Protein AF-A0A5R2N1Q2-F1 (afdb_monomer)

Radius of gyration: 20.12 Å; Cα contacts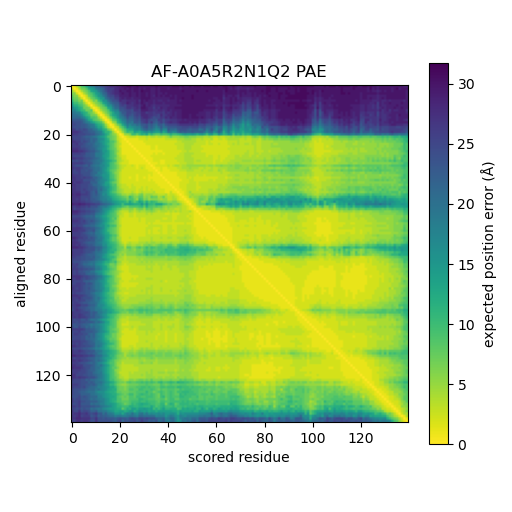 (8 Å, |Δi|>4): 69; chains: 1; bounding box: 64×44×50 Å

Structure (mmCIF, N/CA/C/O backbone):
data_AF-A0A5R2N1Q2-F1
#
_entry.id   AF-A0A5R2N1Q2-F1
#
loop_
_atom_site.group_PDB
_atom_site.id
_atom_site.type_symbol
_atom_site.label_atom_id
_atom_site.label_alt_id
_atom_site.label_comp_id
_atom_site.label_asym_id
_atom_site.label_entity_id
_atom_site.label_seq_id
_atom_site.pdbx_PDB_ins_code
_atom_site.Cartn_x
_atom_site.Cartn_y
_atom_site.Cartn_z
_atom_site.occupancy
_atom_site.B_iso_or_equiv
_atom_site.auth_seq_id
_atom_site.auth_comp_id
_atom_site.auth_asym_id
_atom_site.auth_atom_id
_atom_site.pdbx_PDB_model_num
ATOM 1 N N . GLN A 1 1 ? 45.398 0.477 28.475 1.00 39.84 1 GLN A N 1
ATOM 2 C CA . GLN A 1 1 ? 45.562 1.126 27.162 1.00 39.84 1 GLN A CA 1
ATOM 3 C C . GLN A 1 1 ? 45.958 0.000 26.220 1.00 39.84 1 GLN A C 1
ATOM 5 O O . GLN A 1 1 ? 46.937 -0.657 26.523 1.00 39.84 1 GLN A O 1
ATOM 10 N N . GLU A 1 2 ? 45.230 -0.403 25.188 1.00 39.62 2 GLU A N 1
ATOM 11 C CA . GLU A 1 2 ? 44.099 0.177 24.461 1.00 39.62 2 GLU A CA 1
ATOM 12 C C . GLU A 1 2 ? 43.798 -0.877 23.374 1.00 39.62 2 GLU A C 1
ATOM 14 O O . GLU A 1 2 ? 44.493 -0.912 22.371 1.00 39.62 2 GLU A O 1
ATOM 19 N N . ALA A 1 3 ? 42.946 -1.877 23.649 1.00 37.28 3 ALA A N 1
ATOM 20 C CA . ALA A 1 3 ? 42.779 -3.024 22.733 1.00 37.28 3 ALA A CA 1
ATOM 21 C C . ALA A 1 3 ? 41.497 -3.853 22.972 1.00 37.28 3 ALA A C 1
ATOM 23 O O . ALA A 1 3 ? 41.512 -5.066 22.800 1.00 37.28 3 ALA A O 1
ATOM 24 N N . VAL A 1 4 ? 40.402 -3.241 23.441 1.00 37.47 4 VAL A N 1
ATOM 25 C CA . VAL A 1 4 ? 39.104 -3.947 23.601 1.00 37.47 4 VAL A CA 1
ATOM 26 C C . VAL A 1 4 ? 37.920 -3.114 23.077 1.00 37.47 4 VAL A C 1
ATOM 28 O O . VAL A 1 4 ? 36.776 -3.538 23.153 1.00 37.47 4 VAL A O 1
ATOM 31 N N . ALA A 1 5 ? 38.164 -1.922 22.525 1.00 38.78 5 ALA A N 1
ATOM 32 C CA . ALA A 1 5 ? 37.088 -1.036 22.071 1.00 38.78 5 ALA A CA 1
ATOM 33 C C . ALA A 1 5 ? 36.653 -1.264 20.608 1.00 38.78 5 ALA A C 1
ATOM 35 O O . ALA A 1 5 ? 35.640 -0.710 20.206 1.00 38.78 5 ALA A O 1
ATOM 36 N N . ASP A 1 6 ? 37.365 -2.090 19.835 1.00 35.81 6 ASP A N 1
ATOM 37 C CA . ASP A 1 6 ? 37.224 -2.141 18.367 1.00 35.81 6 ASP A CA 1
ATOM 38 C C . ASP A 1 6 ? 36.382 -3.327 17.842 1.00 35.81 6 ASP A C 1
ATOM 40 O O . ASP A 1 6 ? 36.037 -3.396 16.671 1.00 35.81 6 ASP A O 1
ATOM 44 N N . GLU A 1 7 ? 35.983 -4.270 18.704 1.00 32.34 7 GLU A N 1
ATOM 45 C CA . GLU A 1 7 ? 35.192 -5.446 18.281 1.00 32.34 7 GLU A CA 1
ATOM 46 C C . GLU A 1 7 ? 33.671 -5.259 18.433 1.00 32.34 7 GLU A C 1
ATOM 48 O O . GLU A 1 7 ? 32.893 -6.117 18.016 1.00 32.34 7 GLU A O 1
ATOM 53 N N . THR A 1 8 ? 33.218 -4.144 19.021 1.00 33.66 8 THR A N 1
ATOM 54 C CA . THR A 1 8 ? 31.779 -3.918 19.284 1.00 33.66 8 THR A CA 1
ATOM 55 C C . THR A 1 8 ? 31.089 -3.100 18.184 1.00 33.66 8 THR A C 1
ATOM 57 O O . THR A 1 8 ? 29.870 -3.177 18.051 1.00 33.66 8 THR A O 1
ATOM 60 N N . GLU A 1 9 ? 31.837 -2.373 17.348 1.00 35.16 9 GLU A N 1
ATOM 61 C CA . GLU A 1 9 ? 31.277 -1.570 16.245 1.00 35.16 9 GLU A CA 1
ATOM 62 C C . GLU A 1 9 ? 31.141 -2.344 14.921 1.00 35.16 9 GLU A C 1
ATOM 64 O O . GLU A 1 9 ? 30.325 -1.979 14.080 1.00 35.16 9 GLU A O 1
ATOM 69 N N . ALA A 1 10 ? 31.831 -3.477 14.763 1.00 34.56 10 ALA A N 1
ATOM 70 C CA . ALA A 1 10 ? 31.811 -4.282 13.536 1.00 34.56 10 ALA A CA 1
ATOM 71 C C . ALA A 1 10 ? 30.726 -5.383 13.501 1.00 34.56 10 ALA A C 1
ATOM 73 O O . ALA A 1 10 ? 30.745 -6.250 12.632 1.00 34.56 10 ALA A O 1
ATOM 74 N N . LYS A 1 11 ? 29.762 -5.376 14.436 1.00 31.98 11 LYS A N 1
ATOM 75 C CA . LYS A 1 11 ? 28.673 -6.374 14.500 1.00 31.98 11 LYS A CA 1
ATOM 76 C C . LYS A 1 11 ? 27.275 -5.763 14.372 1.00 31.98 11 LYS A C 1
ATOM 78 O O . LYS A 1 11 ? 26.330 -6.208 15.019 1.00 31.98 11 LYS A O 1
ATOM 83 N N . VAL A 1 12 ? 27.155 -4.748 13.518 1.00 35.19 12 VAL A N 1
ATOM 84 C CA . VAL A 1 12 ? 25.865 -4.237 13.013 1.00 35.19 12 VAL A CA 1
ATOM 85 C C . VAL A 1 12 ? 25.752 -4.486 11.499 1.00 35.19 12 VAL A C 1
ATOM 87 O O . VAL A 1 12 ? 25.022 -3.805 10.789 1.00 35.19 12 VAL A O 1
ATOM 90 N N . GLU A 1 13 ? 26.457 -5.496 10.982 1.00 33.78 13 GLU A N 1
ATOM 91 C CA . GLU A 1 13 ? 26.192 -6.027 9.647 1.00 33.78 13 GLU A CA 1
ATOM 92 C C . GLU A 1 13 ? 25.028 -7.027 9.697 1.00 33.78 13 GLU A C 1
ATOM 94 O O . GLU A 1 13 ? 25.136 -8.154 10.176 1.00 33.78 13 GLU A O 1
ATOM 99 N N . SER A 1 14 ? 23.893 -6.537 9.202 1.00 39.62 14 SER A N 1
ATOM 100 C CA . SER A 1 14 ? 22.877 -7.281 8.457 1.00 39.62 14 SER A CA 1
ATOM 101 C C . SER A 1 14 ? 22.274 -8.534 9.109 1.00 39.62 14 SER A C 1
ATOM 103 O O . SER A 1 14 ? 22.290 -9.623 8.537 1.00 39.62 14 SER A O 1
ATOM 105 N N . GLU A 1 15 ? 21.544 -8.362 10.208 1.00 35.91 15 GLU A N 1
ATOM 106 C CA . GLU A 1 15 ? 20.225 -9.006 10.261 1.00 35.91 15 GLU A CA 1
ATOM 107 C C . GLU A 1 15 ? 19.261 -8.128 9.461 1.00 35.91 15 GLU A C 1
ATOM 109 O O . GLU A 1 15 ? 18.467 -7.361 10.009 1.00 35.91 15 GLU A O 1
ATOM 114 N N . THR A 1 16 ? 19.370 -8.188 8.130 1.00 40.41 16 THR A N 1
ATOM 115 C CA . THR A 1 16 ? 18.330 -7.666 7.248 1.00 40.41 16 THR A CA 1
ATOM 116 C C . THR A 1 16 ? 17.100 -8.493 7.558 1.00 40.41 16 THR A C 1
ATOM 118 O O . THR A 1 16 ? 16.955 -9.636 7.123 1.00 40.41 16 THR A O 1
ATOM 121 N N . ALA A 1 17 ? 16.236 -7.942 8.399 1.00 37.59 17 ALA A N 1
ATOM 122 C CA . ALA A 1 17 ? 14.942 -8.527 8.628 1.00 37.59 17 ALA A CA 1
ATOM 123 C C . ALA A 1 17 ? 14.283 -8.752 7.245 1.00 37.59 17 ALA A C 1
ATOM 125 O O . ALA A 1 17 ? 14.503 -7.931 6.349 1.00 37.59 17 ALA A O 1
ATOM 126 N N . PRO A 1 18 ? 13.492 -9.819 7.027 1.00 44.91 18 PRO A N 1
ATOM 127 C CA . PRO A 1 18 ? 12.874 -10.1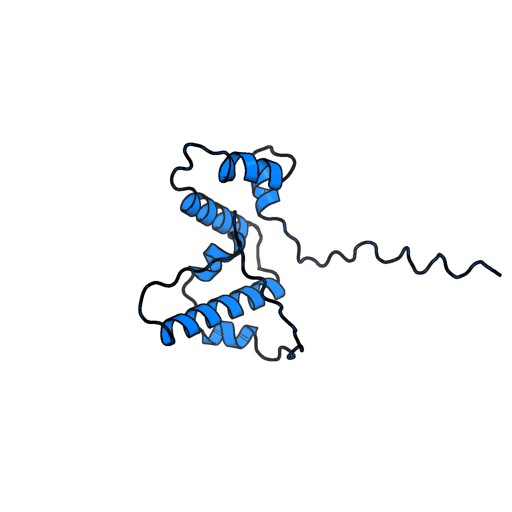57 5.731 1.00 44.91 18 PRO A CA 1
ATOM 128 C C . PRO A 1 18 ? 11.869 -9.114 5.177 1.00 44.91 18 PRO A C 1
ATOM 130 O O . PRO A 1 18 ? 10.955 -9.458 4.433 1.00 44.91 18 PRO A O 1
ATOM 133 N N . HIS A 1 19 ? 11.966 -7.856 5.606 1.00 45.75 19 HIS A N 1
ATOM 134 C CA . HIS A 1 19 ? 10.995 -6.770 5.506 1.00 45.75 19 HIS A CA 1
ATOM 135 C C . HIS A 1 19 ? 11.328 -5.739 4.420 1.00 45.75 19 HIS A C 1
ATOM 137 O O . HIS A 1 19 ? 10.643 -4.729 4.324 1.00 45.75 19 HIS A O 1
ATOM 143 N N . LEU A 1 20 ? 12.349 -5.976 3.599 1.00 53.88 20 LEU A N 1
ATOM 144 C CA . LEU A 1 20 ? 12.687 -5.123 2.458 1.00 53.88 20 LEU A CA 1
ATOM 145 C C . LEU A 1 20 ? 12.734 -5.986 1.200 1.00 53.88 20 LEU A C 1
ATOM 147 O O . LEU A 1 20 ? 13.796 -6.292 0.668 1.00 53.88 20 LEU A O 1
ATOM 151 N N . ARG A 1 21 ? 11.558 -6.438 0.760 1.00 68.56 21 ARG A N 1
ATOM 152 C CA . ARG A 1 21 ? 11.386 -6.790 -0.649 1.00 68.56 21 ARG A CA 1
ATOM 153 C C . ARG A 1 21 ? 11.232 -5.475 -1.394 1.00 68.56 21 ARG A C 1
ATOM 155 O O . ARG A 1 21 ? 10.457 -4.629 -0.954 1.00 68.56 21 ARG A O 1
ATOM 162 N N . ASP A 1 22 ? 11.999 -5.305 -2.460 1.00 83.81 22 ASP A N 1
ATOM 163 C CA . ASP A 1 22 ? 11.935 -4.133 -3.323 1.00 83.81 22 ASP A CA 1
ATOM 164 C C . ASP A 1 22 ? 11.057 -4.461 -4.546 1.00 83.81 22 ASP A C 1
ATOM 166 O O . ASP A 1 22 ? 11.560 -5.001 -5.536 1.00 83.81 22 ASP A O 1
ATOM 170 N N . PRO A 1 23 ? 9.732 -4.211 -4.484 1.00 87.88 23 PRO A N 1
ATOM 171 C CA . PRO A 1 23 ? 8.831 -4.512 -5.593 1.00 87.88 23 PRO A CA 1
ATOM 172 C C . PRO A 1 23 ? 9.148 -3.667 -6.831 1.00 87.88 23 PRO A C 1
ATOM 174 O O . PRO A 1 23 ? 8.932 -4.124 -7.949 1.00 87.88 23 PRO A O 1
ATOM 177 N N . ILE A 1 24 ? 9.680 -2.454 -6.654 1.00 89.00 24 ILE A N 1
ATOM 178 C CA . ILE A 1 24 ? 10.071 -1.591 -7.772 1.00 89.00 24 ILE A CA 1
ATOM 179 C C . ILE A 1 24 ? 11.336 -2.140 -8.429 1.00 89.00 24 ILE A C 1
ATOM 181 O O . ILE A 1 24 ? 11.373 -2.279 -9.650 1.00 89.00 24 ILE A O 1
ATOM 185 N N . GLY A 1 25 ? 12.318 -2.566 -7.634 1.00 90.19 25 GLY A N 1
ATOM 186 C CA . GLY A 1 25 ? 13.501 -3.273 -8.122 1.00 90.19 25 GLY A CA 1
ATOM 187 C C . GLY A 1 25 ? 13.165 -4.552 -8.893 1.00 90.19 25 GLY A C 1
ATOM 188 O O . GLY A 1 25 ? 13.784 -4.828 -9.918 1.00 90.19 25 GLY A O 1
ATOM 189 N N . ALA A 1 26 ? 12.145 -5.308 -8.473 1.00 89.81 26 ALA A N 1
ATOM 190 C CA . ALA A 1 26 ? 11.687 -6.485 -9.216 1.00 89.81 26 ALA A CA 1
ATOM 191 C C . ALA A 1 26 ? 11.125 -6.126 -10.607 1.00 89.81 26 ALA A C 1
ATOM 193 O O . ALA A 1 26 ? 11.428 -6.812 -11.588 1.00 89.81 26 ALA A O 1
ATOM 194 N N . LEU A 1 27 ? 10.348 -5.040 -10.719 1.00 90.50 27 LEU A N 1
ATOM 195 C CA . LEU A 1 27 ? 9.875 -4.537 -12.017 1.00 90.50 27 LEU A CA 1
ATOM 196 C C . LEU A 1 27 ? 11.028 -4.034 -12.882 1.00 90.50 27 LEU A C 1
ATOM 198 O O . LEU A 1 27 ? 11.076 -4.343 -14.072 1.00 90.50 27 LEU A O 1
ATOM 202 N N . ALA A 1 28 ? 11.964 -3.305 -12.279 1.00 92.88 28 ALA A N 1
ATOM 203 C CA . ALA A 1 28 ? 13.139 -2.781 -12.954 1.00 92.88 28 ALA A CA 1
ATOM 204 C C . ALA A 1 28 ? 13.977 -3.911 -13.568 1.00 92.88 28 ALA A C 1
ATOM 206 O O . ALA A 1 28 ? 14.244 -3.897 -14.769 1.00 92.88 28 ALA A O 1
ATOM 207 N N . GLN A 1 29 ? 14.287 -4.951 -12.791 1.00 92.31 29 GLN A N 1
ATOM 208 C CA . GLN A 1 29 ? 15.020 -6.124 -13.277 1.00 92.31 29 GLN A CA 1
ATOM 209 C C . GLN A 1 29 ? 14.286 -6.830 -14.423 1.00 92.31 29 GLN A C 1
ATOM 211 O O . GLN A 1 29 ? 14.905 -7.188 -15.425 1.00 92.31 29 GLN A O 1
ATOM 216 N N . ALA A 1 30 ? 12.962 -6.994 -14.317 1.00 91.06 30 ALA A N 1
ATOM 217 C CA . ALA A 1 30 ? 12.153 -7.576 -15.389 1.00 91.06 30 ALA A CA 1
ATOM 218 C C . ALA A 1 30 ? 12.155 -6.717 -16.669 1.00 91.06 30 ALA A C 1
ATOM 220 O O . ALA A 1 30 ? 12.043 -7.254 -17.771 1.00 91.06 30 ALA A O 1
ATOM 221 N N . ALA A 1 31 ? 12.316 -5.399 -16.528 1.00 90.88 31 ALA A N 1
ATOM 222 C CA . ALA A 1 31 ? 12.452 -4.445 -17.624 1.00 90.88 31 ALA A CA 1
ATOM 223 C C . ALA A 1 31 ? 13.901 -4.282 -18.134 1.00 90.88 31 ALA A C 1
ATOM 225 O O . ALA A 1 31 ? 14.122 -3.538 -19.088 1.00 90.88 31 ALA A O 1
ATOM 226 N N . GLY A 1 32 ? 14.880 -4.977 -17.542 1.00 95.44 32 GLY A N 1
ATOM 227 C CA . GLY A 1 32 ? 16.293 -4.908 -17.932 1.00 95.44 32 GLY A CA 1
ATOM 228 C C . GLY A 1 32 ? 17.084 -3.750 -17.313 1.00 95.44 32 GLY A C 1
ATOM 229 O O . GLY A 1 32 ? 18.171 -3.443 -17.796 1.00 95.44 32 GLY A O 1
ATOM 230 N N . TYR A 1 33 ? 16.558 -3.119 -16.264 1.00 94.88 33 TYR A N 1
ATOM 231 C CA . TYR A 1 33 ? 17.239 -2.082 -15.490 1.00 94.88 33 TYR A CA 1
ATOM 232 C C . TYR A 1 33 ? 18.072 -2.689 -14.353 1.00 94.88 33 TYR A C 1
ATOM 234 O O . TYR A 1 33 ? 17.722 -3.731 -13.796 1.00 94.88 33 TYR A O 1
ATOM 242 N N . GLU A 1 34 ? 19.166 -2.014 -13.992 1.00 91.50 34 GLU A N 1
ATOM 243 C CA . GLU A 1 34 ? 20.032 -2.420 -12.875 1.00 91.50 34 GLU A CA 1
ATOM 244 C C . GLU A 1 34 ? 19.407 -2.099 -11.508 1.00 91.50 34 GLU A C 1
ATOM 246 O O . GLU A 1 34 ? 19.612 -2.843 -10.548 1.00 91.50 34 GLU A O 1
ATOM 251 N N . ASP A 1 35 ? 18.613 -1.027 -11.426 1.00 90.62 35 ASP A N 1
ATOM 252 C CA . ASP A 1 35 ? 18.007 -0.547 -10.189 1.00 90.62 35 ASP A CA 1
ATOM 253 C C . ASP A 1 35 ? 16.611 0.070 -10.400 1.00 90.62 35 ASP A C 1
ATOM 255 O O . ASP A 1 35 ? 16.232 0.478 -11.503 1.00 90.62 35 ASP A O 1
ATOM 259 N N . GLY A 1 36 ? 15.840 0.113 -9.311 1.00 90.19 36 GLY A N 1
ATOM 260 C CA . GLY A 1 36 ? 14.471 0.623 -9.295 1.00 90.19 36 GLY A CA 1
ATOM 261 C C . GLY A 1 36 ? 14.344 2.128 -9.520 1.00 90.19 36 GLY A C 1
ATOM 262 O O . GLY A 1 36 ? 13.347 2.557 -10.099 1.00 90.19 36 GLY A O 1
ATOM 263 N N . GLU A 1 37 ? 15.335 2.920 -9.110 1.00 91.25 3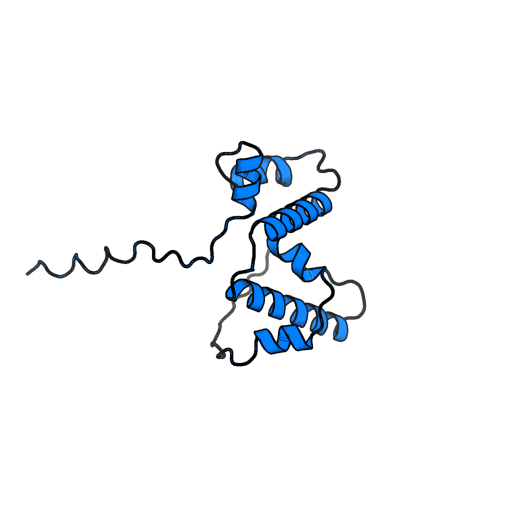7 GLU A N 1
ATOM 264 C CA . GLU A 1 37 ? 15.301 4.384 -9.219 1.00 91.25 37 GLU A CA 1
ATOM 265 C C . GLU A 1 37 ? 15.482 4.821 -10.674 1.00 91.25 37 GLU A C 1
ATOM 267 O O . GLU A 1 37 ? 14.716 5.649 -11.164 1.00 91.25 37 GLU A O 1
ATOM 272 N N . SER A 1 38 ? 16.421 4.208 -11.401 1.00 93.00 38 SER A N 1
ATOM 273 C CA . SER A 1 38 ? 16.617 4.443 -12.837 1.00 93.00 38 SER A CA 1
ATOM 274 C C . SER A 1 38 ? 15.357 4.098 -13.636 1.00 93.00 38 SER A C 1
ATOM 276 O O . SER A 1 38 ? 14.915 4.877 -14.480 1.00 93.00 38 SER A O 1
ATOM 278 N N . TRP A 1 39 ? 14.728 2.956 -13.332 1.00 92.75 39 TRP A N 1
ATOM 279 C CA . TRP A 1 39 ? 13.458 2.575 -13.957 1.00 92.75 39 TRP A CA 1
ATOM 280 C C . TRP A 1 39 ? 12.335 3.566 -13.625 1.00 92.75 39 TRP A C 1
ATOM 282 O O . TRP A 1 39 ? 11.563 3.947 -14.506 1.00 92.75 39 TRP A O 1
ATOM 292 N N . TRP A 1 40 ? 12.244 4.008 -12.368 1.00 90.62 40 TRP A N 1
ATOM 293 C CA . TRP A 1 40 ? 11.231 4.966 -11.929 1.00 90.62 40 TRP A CA 1
ATOM 294 C C . TRP A 1 40 ? 11.398 6.328 -12.613 1.00 90.62 40 TRP A C 1
ATOM 296 O O . TRP A 1 40 ? 10.427 6.868 -13.150 1.00 90.62 40 TRP A O 1
ATOM 306 N N . ALA A 1 41 ? 12.621 6.856 -12.657 1.00 91.62 41 ALA A N 1
ATOM 307 C CA . ALA A 1 41 ? 12.933 8.118 -13.316 1.00 91.62 41 ALA A CA 1
ATOM 308 C C . ALA A 1 41 ? 12.526 8.095 -14.798 1.00 91.62 41 ALA A C 1
ATOM 310 O O . ALA A 1 41 ? 11.843 9.005 -15.265 1.00 91.62 41 ALA A O 1
ATOM 311 N N . ASP A 1 42 ? 12.874 7.032 -15.522 1.00 90.31 42 ASP A N 1
ATOM 312 C CA . ASP A 1 42 ? 12.595 6.919 -16.955 1.00 90.31 42 ASP A CA 1
ATOM 313 C C . ASP A 1 42 ? 11.102 6.718 -17.254 1.00 90.31 42 ASP A C 1
ATOM 315 O O . ASP A 1 42 ? 10.527 7.392 -18.114 1.00 90.31 42 ASP A O 1
ATOM 319 N N . ILE A 1 43 ? 10.460 5.774 -16.558 1.00 88.12 43 ILE A N 1
ATOM 320 C CA . ILE A 1 43 ? 9.104 5.317 -16.897 1.00 88.12 43 ILE A CA 1
ATOM 321 C C . ILE A 1 43 ? 8.022 6.189 -16.262 1.00 88.12 43 ILE A C 1
ATOM 323 O O . ILE A 1 43 ? 6.935 6.325 -16.838 1.00 88.12 43 ILE A O 1
ATOM 327 N N . ILE A 1 44 ? 8.299 6.774 -15.093 1.00 86.06 44 ILE A N 1
ATOM 328 C CA . ILE A 1 44 ? 7.321 7.540 -14.314 1.00 86.06 44 ILE A CA 1
ATOM 329 C C . ILE A 1 44 ? 7.605 9.037 -14.369 1.00 86.06 44 ILE A C 1
ATOM 331 O O . ILE A 1 44 ? 6.697 9.804 -14.683 1.00 86.06 44 ILE A O 1
ATOM 335 N N . GLU A 1 45 ? 8.829 9.471 -14.064 1.00 87.69 45 GLU A N 1
ATOM 336 C CA . GLU A 1 45 ? 9.113 10.904 -13.891 1.00 87.69 45 GLU A CA 1
ATOM 337 C C . GLU A 1 45 ? 9.327 11.636 -15.218 1.00 87.69 45 GLU A C 1
ATOM 339 O O . GLU A 1 45 ? 8.847 12.757 -15.396 1.00 87.69 45 GLU A O 1
ATOM 344 N N . GLN A 1 46 ? 10.038 11.009 -16.154 1.00 88.81 46 GLN A N 1
ATOM 345 C CA . GLN A 1 46 ? 10.446 11.626 -17.419 1.00 88.81 46 GLN A CA 1
ATOM 346 C C . GLN A 1 46 ? 9.541 11.256 -18.595 1.00 88.81 46 GLN A C 1
ATOM 348 O O . GLN A 1 46 ? 9.738 11.763 -19.699 1.00 88.81 46 GLN A O 1
ATOM 353 N N . ASN A 1 47 ? 8.545 10.396 -18.380 1.00 83.00 47 ASN A N 1
ATOM 354 C CA . ASN A 1 47 ? 7.690 9.892 -19.444 1.00 83.00 47 ASN A CA 1
ATOM 355 C C . ASN A 1 47 ? 6.720 10.979 -19.958 1.00 83.00 47 ASN A C 1
ATOM 357 O O . ASN A 1 47 ? 5.802 11.375 -19.233 1.00 83.00 47 ASN A O 1
ATOM 361 N N . PRO A 1 48 ? 6.871 11.453 -21.213 1.00 78.94 48 PRO A N 1
ATOM 362 C CA . PRO A 1 48 ? 6.039 12.525 -21.757 1.00 78.94 48 PRO A CA 1
ATOM 363 C C . PRO A 1 48 ? 4.637 12.051 -22.174 1.00 78.94 48 PRO A C 1
ATOM 365 O O . PRO A 1 48 ? 3.744 12.880 -22.349 1.00 78.94 48 PRO A O 1
ATOM 368 N N . GLU A 1 49 ? 4.425 10.740 -22.319 1.00 81.44 49 GLU A N 1
ATOM 369 C CA . GLU A 1 49 ? 3.139 10.134 -22.678 1.00 81.44 49 GLU A CA 1
ATOM 370 C C . GLU A 1 49 ? 2.822 8.961 -21.732 1.00 81.44 49 GLU A C 1
ATOM 372 O O . GLU A 1 49 ? 2.825 7.798 -22.141 1.00 81.44 49 GLU A O 1
ATOM 377 N N . PRO A 1 50 ? 2.514 9.231 -20.449 1.00 76.19 50 PRO A N 1
ATOM 378 C CA . PRO A 1 50 ? 2.405 8.186 -19.428 1.00 76.19 50 PRO A CA 1
ATOM 379 C C . PRO A 1 50 ? 1.235 7.213 -19.641 1.00 76.19 50 PRO A C 1
ATOM 381 O O . PRO A 1 50 ? 1.163 6.175 -18.983 1.00 76.19 50 PRO A O 1
ATOM 384 N N . GLY A 1 51 ? 0.293 7.517 -20.539 1.00 84.19 51 GLY A N 1
ATOM 385 C CA . GLY A 1 51 ? -0.908 6.704 -20.721 1.00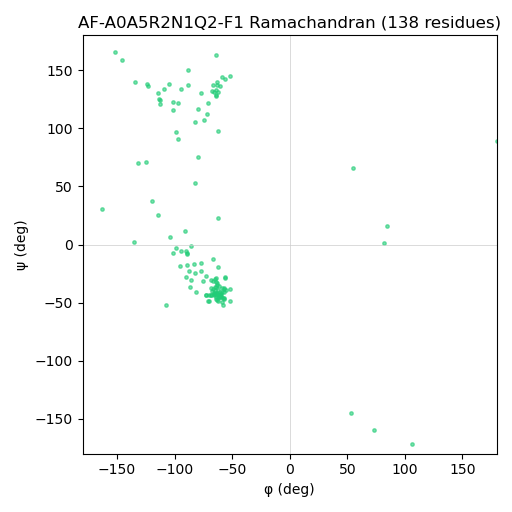 84.19 51 GLY A CA 1
ATOM 386 C C . GLY A 1 51 ? -1.649 6.481 -19.387 1.00 84.19 51 GLY A C 1
ATOM 387 O O . GLY A 1 51 ? -1.664 7.370 -18.531 1.00 84.19 51 GLY A O 1
ATOM 388 N N . PRO A 1 52 ? -2.273 5.309 -19.163 1.00 89.56 52 PRO A N 1
ATOM 389 C CA . PRO A 1 52 ? -2.954 4.988 -17.909 1.00 89.56 52 PRO A CA 1
ATOM 390 C C . PRO A 1 52 ? -1.978 4.486 -16.823 1.00 89.56 52 PRO A C 1
ATOM 392 O O . PRO A 1 52 ? -2.191 3.420 -16.241 1.00 89.56 52 PRO A O 1
ATOM 395 N N . ILE A 1 53 ? -0.910 5.240 -16.535 1.00 88.25 53 ILE A N 1
ATOM 396 C CA . ILE A 1 53 ? 0.221 4.768 -15.715 1.00 88.25 53 ILE A CA 1
ATOM 397 C C . ILE A 1 53 ? -0.180 4.237 -14.333 1.00 88.25 53 ILE A C 1
ATOM 399 O O . ILE A 1 53 ? 0.319 3.205 -13.901 1.00 88.25 53 ILE A O 1
ATOM 403 N N . PHE A 1 54 ? -1.140 4.870 -13.653 1.00 89.25 54 PHE A N 1
ATOM 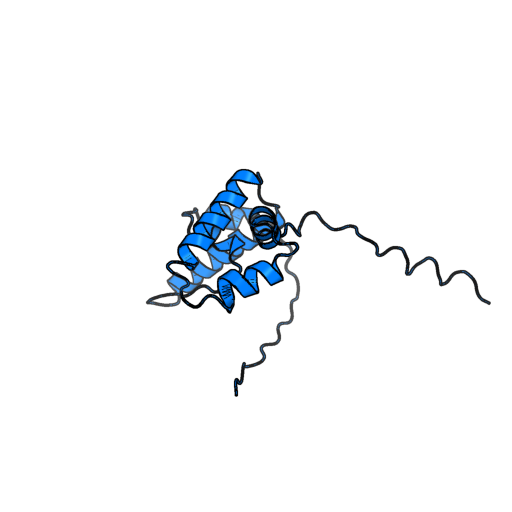404 C CA . PHE A 1 54 ? -1.602 4.405 -12.340 1.00 89.25 54 PHE A CA 1
ATOM 405 C C . PHE A 1 54 ? -2.275 3.032 -12.397 1.00 89.25 54 PHE A C 1
ATOM 407 O O . PHE A 1 54 ? -2.073 2.222 -11.496 1.00 89.25 54 PHE A O 1
ATOM 414 N N . ALA A 1 55 ? -3.063 2.769 -13.444 1.00 92.06 55 ALA A N 1
ATOM 415 C CA . ALA A 1 55 ? -3.689 1.466 -13.636 1.00 92.06 55 ALA A CA 1
ATOM 416 C C . ALA A 1 55 ? -2.622 0.408 -13.949 1.00 92.06 55 ALA A C 1
ATOM 418 O O . ALA A 1 55 ? -2.611 -0.643 -13.320 1.00 92.06 55 ALA A O 1
ATOM 419 N N . ALA A 1 56 ? -1.661 0.736 -14.819 1.00 92.12 56 ALA A N 1
ATOM 420 C CA . ALA A 1 56 ? -0.548 -0.156 -15.138 1.00 92.12 56 ALA A CA 1
ATOM 421 C C . ALA A 1 56 ? 0.307 -0.494 -13.901 1.00 92.12 56 ALA A C 1
ATOM 423 O O . ALA A 1 56 ? 0.658 -1.653 -13.691 1.00 92.12 56 ALA A O 1
ATOM 424 N N . ILE A 1 57 ? 0.598 0.493 -13.045 1.00 91.62 57 ILE A N 1
ATOM 425 C CA . ILE A 1 57 ? 1.296 0.264 -11.773 1.00 91.62 57 ILE A CA 1
ATOM 426 C C . ILE A 1 57 ? 0.452 -0.617 -10.846 1.00 91.62 57 ILE A C 1
ATOM 428 O O . ILE A 1 57 ? 0.987 -1.547 -10.251 1.00 91.62 57 ILE A O 1
ATOM 432 N N . ALA A 1 58 ? -0.852 -0.357 -10.708 1.00 93.94 58 ALA A N 1
ATOM 433 C CA . ALA A 1 58 ? -1.722 -1.168 -9.856 1.00 93.94 58 ALA A CA 1
ATOM 434 C C . ALA A 1 58 ? -1.770 -2.639 -10.313 1.00 93.94 58 ALA A C 1
ATOM 436 O O . ALA A 1 58 ? -1.683 -3.545 -9.478 1.00 93.94 58 ALA A O 1
ATOM 437 N N . ASP A 1 59 ? -1.825 -2.876 -11.624 1.00 94.75 59 ASP A N 1
ATOM 438 C CA . ASP A 1 59 ? -1.788 -4.214 -12.222 1.00 94.75 59 ASP A CA 1
ATOM 439 C C . ASP A 1 59 ? -0.431 -4.898 -11.990 1.00 94.75 59 ASP A C 1
ATOM 441 O O . ASP A 1 59 ? -0.375 -6.064 -11.585 1.00 94.75 59 ASP A O 1
ATOM 445 N N . ALA A 1 60 ? 0.673 -4.164 -12.162 1.00 93.44 60 ALA A N 1
ATOM 446 C CA . ALA A 1 60 ? 2.018 -4.666 -11.892 1.00 93.44 60 ALA A CA 1
ATOM 447 C C . ALA A 1 60 ? 2.194 -5.057 -10.414 1.00 93.44 60 ALA A C 1
ATOM 449 O O . ALA A 1 60 ? 2.665 -6.155 -10.114 1.00 93.44 60 ALA A O 1
ATOM 450 N N . MET A 1 61 ? 1.740 -4.210 -9.482 1.00 94.12 61 MET A N 1
ATOM 451 C CA . MET A 1 61 ? 1.785 -4.501 -8.043 1.00 94.12 61 MET A CA 1
ATOM 452 C C . MET A 1 61 ? 0.900 -5.692 -7.674 1.00 94.12 61 MET A C 1
ATOM 454 O O . MET A 1 61 ? 1.276 -6.490 -6.818 1.00 94.12 61 MET A O 1
ATOM 458 N N . THR A 1 62 ? -0.260 -5.843 -8.316 1.00 93.69 62 THR A N 1
ATOM 459 C CA . THR A 1 62 ? -1.128 -7.017 -8.125 1.00 93.69 62 THR A CA 1
ATOM 460 C C . THR A 1 62 ? -0.411 -8.291 -8.565 1.00 93.69 62 THR A C 1
ATOM 462 O O . THR A 1 62 ? -0.324 -9.242 -7.790 1.00 93.69 62 THR A O 1
ATOM 465 N N . THR A 1 63 ? 0.192 -8.270 -9.755 1.00 93.00 63 THR A N 1
ATOM 466 C CA . THR A 1 63 ? 0.920 -9.414 -10.326 1.00 93.00 63 THR A CA 1
ATOM 467 C C . THR A 1 63 ? 2.101 -9.836 -9.449 1.00 93.00 63 THR A C 1
ATOM 469 O O . THR A 1 63 ? 2.267 -11.022 -9.161 1.00 93.00 63 THR A O 1
ATOM 472 N N . LEU A 1 64 ? 2.901 -8.877 -8.970 1.00 90.12 64 LEU A N 1
ATOM 473 C CA . LEU A 1 64 ? 4.008 -9.165 -8.053 1.00 90.12 64 LEU A CA 1
ATOM 474 C C . LEU A 1 64 ? 3.517 -9.854 -6.777 1.00 90.12 64 LEU A C 1
ATOM 476 O O . LEU A 1 64 ? 4.050 -10.886 -6.373 1.00 90.12 64 LEU A O 1
ATOM 480 N N . ARG A 1 65 ? 2.441 -9.338 -6.175 1.00 89.69 65 ARG A N 1
ATOM 481 C CA . ARG A 1 65 ? 1.874 -9.901 -4.940 1.00 89.69 65 ARG A CA 1
ATOM 482 C C . ARG A 1 65 ? 1.354 -11.325 -5.119 1.00 89.69 65 ARG A C 1
ATOM 484 O O . ARG A 1 65 ? 1.460 -12.119 -4.189 1.00 89.69 65 ARG A O 1
ATOM 491 N N . GLU A 1 66 ? 0.805 -11.657 -6.284 1.00 88.12 66 GLU A N 1
ATOM 492 C CA . GLU A 1 66 ? 0.358 -13.020 -6.596 1.00 88.12 66 GLU A CA 1
ATOM 493 C C . GLU A 1 66 ? 1.533 -14.002 -6.725 1.00 88.12 66 GLU A C 1
ATOM 495 O O . GLU A 1 66 ? 1.433 -15.143 -6.266 1.00 88.12 66 GLU A O 1
ATOM 500 N N . GLY A 1 67 ? 2.657 -13.561 -7.298 1.00 83.25 67 GLY A N 1
ATOM 501 C CA . GLY A 1 67 ? 3.862 -14.382 -7.463 1.00 83.25 67 GLY A CA 1
ATOM 502 C C . GLY A 1 67 ? 4.701 -14.558 -6.190 1.00 83.25 67 GLY A C 1
ATOM 503 O O . GLY A 1 67 ? 5.446 -15.530 -6.069 1.00 83.25 67 GLY A O 1
ATOM 504 N N . GLU A 1 68 ? 4.582 -13.645 -5.226 1.00 75.56 68 GLU A N 1
ATOM 505 C CA . GLU A 1 68 ? 5.469 -13.552 -4.057 1.00 75.56 68 GLU A CA 1
ATOM 506 C C . GLU A 1 68 ? 5.041 -14.366 -2.820 1.00 75.56 68 GLU A C 1
ATOM 508 O O . GLU A 1 68 ? 5.775 -14.430 -1.820 1.00 75.56 68 GLU A O 1
ATOM 513 N N . GLY A 1 69 ? 3.864 -14.994 -2.862 1.00 76.06 69 GLY A N 1
ATOM 514 C CA . GLY A 1 69 ? 3.317 -15.755 -1.740 1.00 76.06 69 GLY A CA 1
ATOM 515 C C . GLY A 1 69 ? 2.807 -14.873 -0.587 1.00 76.06 69 GLY A C 1
ATOM 516 O O . GLY A 1 69 ? 2.481 -13.703 -0.783 1.00 76.06 69 GLY A O 1
ATOM 517 N N . PRO A 1 70 ? 2.668 -15.423 0.636 1.00 80.75 70 PRO A N 1
ATOM 518 C CA . PRO A 1 70 ? 2.071 -14.693 1.751 1.00 80.75 70 PRO A CA 1
ATOM 519 C C . PRO A 1 70 ? 2.840 -13.415 2.111 1.00 80.75 70 PRO A C 1
ATOM 521 O O . PRO A 1 70 ? 4.066 -13.427 2.231 1.00 80.75 70 PRO A O 1
ATOM 524 N N . LEU A 1 71 ? 2.099 -12.330 2.357 1.00 82.94 71 LEU A N 1
ATOM 525 C CA . LEU A 1 71 ? 2.651 -11.072 2.862 1.00 82.94 71 LEU A CA 1
ATOM 526 C C . LEU A 1 71 ? 3.362 -11.281 4.198 1.00 82.94 71 LEU A C 1
ATOM 528 O O . LEU A 1 71 ? 2.891 -12.027 5.062 1.00 82.94 71 LEU A O 1
ATOM 532 N N . ALA A 1 72 ? 4.450 -10.540 4.397 1.00 87.81 72 ALA A N 1
ATOM 533 C CA . ALA A 1 72 ? 5.084 -10.443 5.701 1.00 87.81 72 ALA A CA 1
ATOM 534 C C . ALA A 1 72 ? 4.069 -9.964 6.756 1.00 87.81 72 ALA A C 1
ATOM 536 O O . ALA A 1 72 ? 3.238 -9.092 6.497 1.00 87.81 72 ALA A O 1
ATOM 537 N N . GLU A 1 73 ? 4.158 -10.502 7.973 1.00 90.81 73 GLU A N 1
ATOM 538 C CA . GLU A 1 73 ? 3.212 -10.195 9.055 1.00 90.81 73 GLU A CA 1
ATOM 539 C C . GLU A 1 73 ? 3.138 -8.689 9.363 1.00 90.81 73 GLU A C 1
ATOM 541 O O . GLU A 1 73 ? 2.063 -8.146 9.624 1.00 90.81 73 GLU A O 1
ATOM 546 N N . PHE A 1 74 ? 4.284 -8.006 9.304 1.00 90.44 74 PHE A N 1
ATOM 547 C CA . PHE A 1 74 ? 4.360 -6.561 9.491 1.00 90.44 74 PHE A CA 1
ATOM 548 C C . PHE A 1 74 ? 3.573 -5.800 8.416 1.00 90.44 74 PHE A C 1
ATOM 550 O O . PHE A 1 74 ? 2.789 -4.914 8.754 1.00 90.44 74 PHE A O 1
ATOM 557 N N . GLU A 1 75 ? 3.713 -6.192 7.149 1.00 91.75 75 GLU A N 1
ATOM 558 C CA . GLU A 1 75 ? 2.985 -5.588 6.030 1.00 91.75 75 GLU A CA 1
ATOM 559 C C . GLU A 1 75 ? 1.482 -5.847 6.130 1.00 91.75 75 GLU A C 1
ATOM 561 O O . GLU A 1 75 ? 0.681 -4.924 5.994 1.00 91.75 75 GLU A O 1
ATOM 566 N N . ALA A 1 76 ? 1.079 -7.063 6.507 1.00 93.56 76 ALA A N 1
ATOM 567 C CA . ALA A 1 76 ? -0.329 -7.376 6.742 1.00 93.56 76 ALA A CA 1
ATOM 568 C C . ALA A 1 76 ? -0.947 -6.484 7.839 1.00 93.56 76 ALA A C 1
ATOM 570 O O . ALA A 1 76 ? -2.075 -6.003 7.690 1.00 93.56 76 ALA A O 1
ATOM 571 N N . LYS A 1 77 ? -0.207 -6.224 8.927 1.00 95.62 77 LYS A N 1
ATOM 572 C CA . LYS A 1 77 ? -0.621 -5.304 10.001 1.00 95.62 77 LYS A CA 1
ATOM 573 C C . LYS A 1 77 ? -0.653 -3.849 9.530 1.00 95.62 77 LYS A C 1
ATOM 575 O O . LYS A 1 77 ? -1.610 -3.139 9.835 1.00 95.62 77 LYS A O 1
ATOM 580 N N . ARG A 1 78 ? 0.352 -3.404 8.774 1.00 95.50 78 ARG A N 1
ATOM 581 C CA . ARG A 1 78 ? 0.400 -2.056 8.188 1.00 95.50 78 ARG A CA 1
ATOM 582 C C . ARG A 1 78 ? -0.820 -1.806 7.301 1.00 95.50 78 ARG A C 1
ATOM 584 O O . ARG A 1 78 ? -1.546 -0.842 7.525 1.00 95.50 78 ARG A O 1
ATOM 591 N N . GLU A 1 79 ? -1.101 -2.707 6.366 1.00 96.31 79 GLU A N 1
ATOM 592 C CA . GLU A 1 79 ? -2.249 -2.593 5.462 1.00 96.31 79 GLU A CA 1
ATOM 593 C C . GLU A 1 79 ? -3.592 -2.660 6.207 1.00 96.31 79 GLU A C 1
ATOM 595 O O . GLU A 1 79 ? -4.531 -1.944 5.855 1.00 96.31 79 GLU A O 1
ATOM 600 N N . ALA A 1 80 ? -3.691 -3.480 7.261 1.00 97.31 80 ALA A N 1
ATOM 601 C CA . ALA A 1 80 ? -4.873 -3.525 8.121 1.00 97.31 80 ALA A CA 1
ATOM 602 C C . ALA A 1 80 ? -5.138 -2.179 8.803 1.00 97.31 80 ALA A C 1
ATOM 604 O O . ALA A 1 80 ? -6.275 -1.707 8.828 1.00 97.31 80 ALA A O 1
ATOM 605 N N . HIS A 1 81 ? -4.090 -1.532 9.317 1.00 96.88 81 HIS A N 1
ATOM 606 C CA . HIS A 1 81 ? -4.214 -0.200 9.896 1.00 96.88 81 HIS A CA 1
ATOM 607 C C . HIS A 1 81 ? -4.653 0.827 8.847 1.00 96.88 81 HIS A C 1
ATOM 609 O O . HIS A 1 81 ? -5.629 1.534 9.077 1.00 96.88 81 HIS A O 1
ATOM 615 N N . MET A 1 82 ? -4.024 0.840 7.668 1.00 97.50 82 MET A N 1
ATOM 616 C CA . MET A 1 82 ? -4.381 1.762 6.581 1.00 97.50 82 MET A CA 1
ATOM 617 C C . MET A 1 82 ? -5.857 1.643 6.168 1.00 97.50 82 MET A C 1
ATOM 619 O O . MET A 1 82 ? -6.544 2.658 6.058 1.00 97.50 82 MET A O 1
ATOM 623 N N . ARG A 1 83 ? -6.381 0.421 5.990 1.00 97.81 83 ARG A N 1
ATOM 624 C CA . ARG A 1 83 ? -7.805 0.206 5.662 1.00 97.81 83 ARG A CA 1
ATOM 625 C C . ARG A 1 83 ? -8.746 0.712 6.755 1.00 97.81 83 ARG A C 1
ATOM 627 O O . ARG A 1 83 ? -9.800 1.269 6.440 1.00 97.81 83 ARG A O 1
ATOM 634 N N . LEU A 1 84 ? -8.385 0.532 8.027 1.00 97.44 84 LEU A N 1
ATOM 635 C CA . LEU A 1 84 ? -9.183 1.030 9.149 1.00 97.44 84 LEU A CA 1
ATOM 636 C C . LEU A 1 84 ? -9.188 2.562 9.217 1.00 97.44 84 LEU A C 1
ATOM 638 O O . LEU A 1 84 ? -10.258 3.128 9.434 1.00 97.44 84 LEU A O 1
ATOM 642 N N . GLU A 1 85 ? -8.056 3.223 8.965 1.00 96.69 85 GLU A N 1
ATOM 643 C CA . GLU A 1 85 ? -7.981 4.691 8.901 1.00 96.69 85 GLU A CA 1
ATOM 644 C C . GLU A 1 85 ? -8.802 5.246 7.730 1.00 96.69 85 GLU A C 1
ATOM 646 O O . GLU A 1 85 ? -9.582 6.179 7.911 1.00 96.69 85 GLU A O 1
ATOM 651 N N . ILE A 1 86 ? -8.740 4.617 6.548 1.00 95.88 86 ILE A N 1
ATOM 652 C CA . ILE A 1 86 ? -9.601 4.981 5.408 1.00 95.88 86 ILE A CA 1
ATOM 653 C C . ILE A 1 86 ? -11.080 4.828 5.786 1.00 95.88 86 ILE A C 1
ATOM 655 O O . ILE A 1 86 ? -11.900 5.704 5.508 1.00 95.88 86 ILE A O 1
ATOM 659 N N . ALA A 1 87 ? -11.447 3.725 6.441 1.00 95.44 87 ALA A N 1
ATOM 660 C CA . ALA A 1 87 ? -12.819 3.497 6.878 1.00 95.44 87 ALA A CA 1
ATOM 661 C C . ALA A 1 87 ? -13.286 4.481 7.963 1.00 95.44 87 ALA A C 1
ATOM 663 O O . ALA A 1 87 ? -14.480 4.786 8.016 1.00 95.44 87 ALA A O 1
ATOM 664 N N . ALA A 1 88 ? -12.384 4.951 8.827 1.00 96.31 88 ALA A N 1
ATOM 665 C CA . ALA A 1 88 ? -12.661 5.995 9.807 1.00 96.31 88 ALA A CA 1
ATOM 666 C C . ALA A 1 88 ? -12.865 7.351 9.118 1.00 96.31 88 ALA A C 1
ATOM 668 O O . ALA A 1 88 ? -13.905 7.975 9.324 1.00 96.31 88 ALA A O 1
ATOM 669 N N . ALA A 1 89 ? -11.963 7.736 8.212 1.00 95.81 89 ALA A N 1
ATOM 670 C CA . ALA A 1 89 ? -12.064 8.972 7.438 1.00 95.81 89 ALA A CA 1
ATOM 671 C C . ALA A 1 89 ? -13.376 9.045 6.639 1.00 95.81 89 ALA A C 1
ATOM 673 O O . ALA A 1 89 ? -14.049 10.069 6.651 1.00 95.81 89 ALA A O 1
ATOM 674 N N . ARG A 1 90 ? -13.818 7.932 6.033 1.00 94.75 90 ARG A N 1
ATOM 675 C CA . ARG A 1 90 ? -15.115 7.842 5.325 1.00 94.75 90 ARG A CA 1
ATOM 676 C C . ARG A 1 90 ? -16.348 8.068 6.204 1.00 94.75 90 ARG A C 1
ATOM 678 O O . ARG A 1 90 ? -17.429 8.277 5.665 1.00 94.75 90 ARG A O 1
ATOM 685 N N . LYS A 1 91 ? -16.229 7.933 7.527 1.00 96.00 91 LYS A N 1
ATOM 686 C CA . LYS A 1 91 ? -17.320 8.236 8.471 1.00 96.00 91 LYS A CA 1
ATOM 687 C C . LYS A 1 91 ? -17.282 9.687 8.937 1.00 96.00 91 LYS A C 1
ATOM 689 O O . LYS A 1 91 ? -18.318 10.210 9.330 1.00 96.00 91 LYS A O 1
ATOM 694 N N . GLU A 1 92 ? -16.096 10.284 8.959 1.00 97.12 92 GLU A N 1
ATOM 695 C CA . GLU A 1 92 ? -15.862 11.639 9.456 1.00 97.12 92 GLU A CA 1
ATOM 696 C C . GLU A 1 92 ? -16.080 12.698 8.372 1.00 97.12 92 GLU A C 1
ATOM 698 O O . GLU A 1 92 ? -16.626 13.763 8.653 1.00 97.12 92 GLU A O 1
ATOM 703 N N . PHE A 1 93 ? -15.703 12.387 7.133 1.00 95.31 93 PHE A N 1
ATOM 704 C CA . PHE A 1 93 ? -15.762 13.310 6.009 1.00 95.31 93 PHE A CA 1
ATOM 705 C C . PHE A 1 93 ? -16.767 12.830 4.967 1.00 95.31 93 PHE A C 1
ATOM 707 O O . PHE A 1 93 ? -16.735 11.676 4.536 1.00 95.31 93 PHE A O 1
ATOM 714 N N . ASP A 1 94 ? -17.640 13.743 4.550 1.00 93.81 94 ASP A N 1
ATOM 715 C CA . ASP A 1 94 ? -18.513 13.542 3.400 1.00 93.81 94 ASP A CA 1
ATOM 716 C C . ASP A 1 94 ? -17.793 13.998 2.121 1.00 93.81 94 ASP A C 1
ATOM 718 O O . ASP A 1 94 ? -17.135 15.041 2.104 1.00 93.81 94 ASP A O 1
ATOM 722 N N . GLY A 1 95 ? -17.904 13.213 1.050 1.00 93.12 95 GLY A N 1
ATOM 723 C CA . GLY A 1 95 ? -17.265 13.484 -0.240 1.00 93.12 95 GLY A CA 1
ATOM 724 C C . GLY A 1 95 ? -16.047 12.608 -0.587 1.00 93.12 95 GLY A C 1
ATOM 725 O O . GLY A 1 95 ? -15.782 11.589 0.058 1.00 93.12 95 GLY A O 1
ATOM 726 N N . PRO A 1 96 ? -15.335 12.948 -1.681 1.00 94.06 96 PRO A N 1
ATOM 727 C CA . PRO A 1 96 ? -14.215 12.154 -2.180 1.00 94.06 96 PRO A CA 1
ATOM 728 C C . PRO A 1 96 ? -13.025 12.148 -1.214 1.00 94.06 96 PRO A C 1
ATOM 730 O O . PRO A 1 96 ? -12.622 13.194 -0.711 1.00 94.06 96 PRO A O 1
ATOM 733 N N . ILE A 1 97 ? -12.413 10.977 -1.024 1.00 92.62 97 ILE A N 1
ATOM 734 C CA . ILE A 1 97 ? -11.182 10.810 -0.241 1.00 92.62 97 ILE A CA 1
ATOM 735 C C . ILE A 1 97 ? -10.056 10.391 -1.179 1.00 92.62 97 ILE A C 1
ATOM 737 O O . ILE A 1 97 ? -10.169 9.383 -1.877 1.00 92.62 97 ILE A O 1
ATOM 741 N N . ALA A 1 98 ? -8.961 11.149 -1.160 1.00 94.38 98 ALA A N 1
ATOM 742 C CA . ALA A 1 98 ? -7.707 10.766 -1.792 1.00 94.38 98 ALA A CA 1
ATOM 743 C C . ALA A 1 98 ? -6.799 10.079 -0.764 1.00 94.38 98 ALA A C 1
ATOM 745 O O . ALA A 1 98 ? -6.631 10.570 0.352 1.00 94.38 98 ALA A O 1
ATOM 746 N N . VAL A 1 99 ? -6.202 8.951 -1.145 1.00 93.81 99 VAL A N 1
ATOM 747 C CA . VAL A 1 99 ? -5.238 8.216 -0.318 1.00 93.81 99 VAL A CA 1
ATOM 748 C C . VAL A 1 99 ? -3.871 8.303 -0.983 1.00 93.81 99 VAL A C 1
ATOM 750 O O . VAL A 1 99 ? -3.712 7.865 -2.119 1.00 93.81 99 VAL A O 1
ATOM 753 N N . VAL A 1 100 ? -2.885 8.847 -0.271 1.00 94.12 100 VAL A N 1
ATOM 754 C CA . VAL A 1 100 ? -1.487 8.896 -0.720 1.00 94.12 100 VAL A CA 1
ATOM 755 C C . VAL A 1 100 ? -0.719 7.793 -0.002 1.00 94.12 100 VAL A C 1
ATOM 757 O O . VAL A 1 100 ? -0.622 7.791 1.224 1.00 94.12 100 VAL A O 1
ATOM 760 N N . CYS A 1 101 ? -0.211 6.823 -0.756 1.00 94.19 101 CYS A N 1
ATOM 761 C CA . CYS A 1 101 ? 0.512 5.673 -0.220 1.00 94.19 101 CYS A CA 1
ATOM 762 C C . CYS A 1 101 ? 1.525 5.138 -1.238 1.00 94.19 101 CYS A C 1
ATOM 764 O O . CYS A 1 101 ? 1.459 5.474 -2.419 1.00 94.19 101 CYS A O 1
ATOM 766 N N . GLY A 1 102 ? 2.455 4.295 -0.780 1.00 92.06 102 GLY A N 1
ATOM 767 C CA . GLY A 1 102 ? 3.355 3.572 -1.680 1.00 92.06 102 GLY A CA 1
ATOM 768 C C . GLY A 1 102 ? 2.582 2.616 -2.594 1.00 92.06 102 GLY A C 1
ATOM 769 O O . GLY A 1 102 ? 1.655 1.941 -2.138 1.00 92.06 102 GLY A O 1
ATOM 770 N N . ALA A 1 103 ? 2.986 2.539 -3.866 1.00 92.50 103 ALA A N 1
ATOM 771 C CA . ALA A 1 103 ? 2.291 1.789 -4.917 1.00 92.50 103 ALA A CA 1
ATOM 772 C C . ALA A 1 103 ? 1.991 0.326 -4.539 1.00 92.50 103 ALA A C 1
ATOM 774 O O . ALA A 1 103 ? 0.900 -0.172 -4.811 1.00 92.50 103 ALA A O 1
ATOM 775 N N . PHE A 1 104 ? 2.914 -0.335 -3.835 1.00 92.62 104 PHE A N 1
ATOM 776 C CA . PHE A 1 104 ? 2.770 -1.724 -3.390 1.00 92.62 104 PHE A CA 1
ATOM 777 C C . PHE A 1 104 ? 1.513 -1.990 -2.545 1.00 92.62 104 PHE A C 1
ATOM 779 O O . PHE A 1 104 ? 0.981 -3.103 -2.550 1.00 92.62 104 PHE A O 1
ATOM 786 N N . HIS A 1 105 ? 1.012 -0.979 -1.827 1.00 94.94 105 HIS A N 1
ATOM 787 C CA . HIS A 1 105 ? -0.175 -1.113 -0.983 1.00 94.94 105 HIS A CA 1
ATOM 788 C C . HIS A 1 105 ? -1.487 -0.953 -1.758 1.00 94.94 105 HIS A C 1
ATOM 790 O O . HIS A 1 105 ? -2.530 -1.363 -1.251 1.00 94.94 105 HIS A O 1
ATOM 796 N N . VAL A 1 106 ? -1.469 -0.390 -2.973 1.00 95.75 106 VAL A N 1
ATOM 797 C CA . VAL A 1 106 ? -2.686 -0.071 -3.745 1.00 95.75 106 VAL A CA 1
ATOM 798 C C . VAL A 1 106 ? -3.639 -1.270 -3.874 1.00 95.75 106 VAL A C 1
ATOM 800 O O . VAL A 1 106 ? -4.808 -1.104 -3.506 1.00 95.75 106 VAL A O 1
ATOM 803 N N . PRO A 1 107 ? -3.187 -2.487 -4.256 1.00 94.94 107 PRO A N 1
ATOM 804 C CA . PRO A 1 107 ? -4.085 -3.642 -4.362 1.00 94.94 107 PRO A CA 1
ATOM 805 C C . PRO A 1 107 ? -4.787 -3.966 -3.035 1.00 94.94 107 PRO A C 1
ATOM 807 O O . PRO A 1 107 ? -5.973 -4.295 -2.993 1.00 94.94 107 PRO A O 1
ATOM 810 N N . ALA A 1 108 ? -4.077 -3.809 -1.916 1.00 94.94 108 ALA A N 1
ATOM 811 C CA . ALA A 1 108 ? -4.600 -4.094 -0.587 1.00 94.94 108 ALA A CA 1
ATOM 812 C C . ALA A 1 108 ? -5.630 -3.069 -0.095 1.00 94.94 108 ALA A C 1
ATOM 814 O O . ALA A 1 108 ? -6.458 -3.406 0.755 1.00 94.94 108 ALA A O 1
ATOM 815 N N . LEU A 1 109 ? -5.560 -1.827 -0.581 1.00 95.81 109 LEU A N 1
ATOM 816 C CA . LEU A 1 109 ? -6.497 -0.758 -0.226 1.00 95.81 109 LEU A CA 1
ATOM 817 C C . LEU A 1 109 ? -7.733 -0.744 -1.135 1.00 95.81 109 LEU A C 1
ATOM 819 O O . LEU A 1 109 ? -8.780 -0.252 -0.719 1.00 95.81 109 LEU A O 1
ATOM 823 N N . GLN A 1 110 ? -7.628 -1.301 -2.345 1.00 93.38 110 GLN A N 1
ATOM 824 C CA . GLN A 1 110 ? -8.756 -1.496 -3.264 1.00 93.38 110 GLN A CA 1
ATOM 825 C C . GLN A 1 110 ? -9.568 -2.764 -2.951 1.00 93.38 110 GLN A C 1
ATOM 827 O O . GLN A 1 110 ? -10.756 -2.837 -3.273 1.00 93.38 110 GLN A O 1
ATOM 832 N N . ALA A 1 111 ? -8.954 -3.759 -2.305 1.00 90.06 111 ALA A N 1
ATOM 833 C CA . ALA A 1 111 ? -9.625 -4.994 -1.923 1.00 90.06 111 ALA A CA 1
ATOM 834 C C . ALA A 1 111 ? -10.765 -4.756 -0.916 1.00 90.06 111 ALA A C 1
ATOM 836 O O . ALA A 1 111 ? -10.628 -4.040 0.079 1.00 90.06 111 ALA A O 1
ATOM 837 N N . THR A 1 112 ? -11.893 -5.436 -1.127 1.00 89.94 112 THR A N 1
ATOM 838 C CA . THR A 1 112 ? -12.981 -5.454 -0.142 1.00 89.94 112 THR A CA 1
ATOM 839 C C . THR A 1 112 ? -12.651 -6.449 0.963 1.00 89.94 112 THR A C 1
ATOM 841 O O . THR A 1 112 ? -12.565 -7.650 0.714 1.00 89.94 112 THR A O 1
ATOM 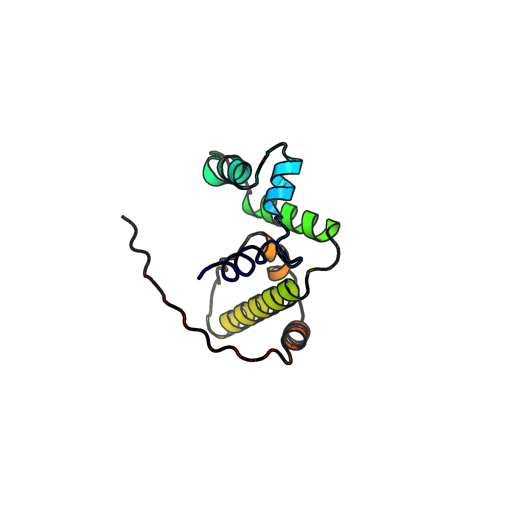844 N N . ARG A 1 113 ? -12.501 -5.956 2.196 1.00 92.75 113 ARG A N 1
ATOM 845 C CA . ARG A 1 113 ? -12.199 -6.781 3.370 1.00 92.75 113 ARG A CA 1
ATOM 846 C C . ARG A 1 113 ? -13.077 -6.408 4.570 1.00 92.75 113 ARG A C 1
ATOM 848 O O . ARG A 1 113 ? -13.297 -5.219 4.813 1.00 92.75 113 ARG A O 1
ATOM 855 N N . PRO A 1 114 ? -13.571 -7.379 5.360 1.00 96.25 114 PRO A N 1
ATOM 856 C CA . PRO A 1 114 ? -14.284 -7.078 6.596 1.00 96.25 114 PRO A CA 1
ATOM 857 C C . PRO A 1 114 ? -13.377 -6.391 7.626 1.00 96.25 114 PRO A C 1
ATOM 859 O O . PRO A 1 114 ? -12.347 -6.936 8.017 1.00 96.25 114 PRO A O 1
ATOM 862 N N . GLN A 1 115 ? -13.815 -5.252 8.176 1.00 96.38 115 GLN A N 1
ATOM 863 C CA . GLN A 1 115 ? -13.053 -4.507 9.199 1.00 96.38 115 GLN A CA 1
ATOM 864 C C . GLN A 1 115 ? -12.697 -5.356 10.431 1.00 96.38 115 GLN A C 1
ATOM 866 O O . GLN A 1 115 ? -11.685 -5.113 11.081 1.00 96.38 115 GLN A O 1
ATOM 871 N N . LYS A 1 116 ? -13.512 -6.369 10.759 1.00 97.88 116 LYS A N 1
ATOM 872 C CA . LYS A 1 116 ? -13.256 -7.286 11.880 1.00 97.88 116 LYS A CA 1
ATOM 873 C C . LYS A 1 116 ? -11.970 -8.100 11.690 1.00 97.88 116 LYS A C 1
ATOM 875 O O . LYS A 1 116 ? -11.312 -8.413 12.679 1.00 97.88 116 LYS A O 1
ATOM 880 N N . GLU A 1 117 ? -11.615 -8.443 10.454 1.00 97.38 117 GLU A N 1
ATOM 881 C CA . GLU A 1 117 ? -10.361 -9.145 10.166 1.00 97.38 117 GLU A CA 1
ATOM 882 C C . GLU A 1 117 ? -9.154 -8.232 10.376 1.00 97.38 117 GLU A C 1
ATOM 884 O O . GLU A 1 117 ? -8.193 -8.631 11.030 1.00 97.38 117 GLU A O 1
ATOM 889 N N . ASP A 1 118 ? -9.233 -6.983 9.909 1.00 97.44 118 ASP A N 1
ATOM 890 C CA . ASP A 1 118 ? -8.174 -5.993 10.121 1.00 97.44 118 ASP A CA 1
ATOM 891 C C . ASP A 1 118 ? -7.983 -5.687 11.615 1.00 97.44 118 ASP A C 1
ATOM 893 O O . ASP A 1 118 ? -6.863 -5.667 12.124 1.00 97.44 118 ASP A O 1
ATOM 897 N N . GLN A 1 119 ? -9.080 -5.550 12.365 1.00 97.88 119 GLN A N 1
ATOM 898 C CA . GLN A 1 119 ? -9.035 -5.389 13.822 1.00 97.88 119 GLN A CA 1
ATOM 899 C C . GLN A 1 119 ? -8.392 -6.592 14.526 1.00 97.88 119 GLN A C 1
ATOM 901 O O . GLN A 1 119 ? -7.695 -6.417 15.527 1.00 97.88 119 GLN A O 1
ATOM 906 N N . ALA A 1 120 ? -8.612 -7.811 14.023 1.00 97.44 120 ALA A N 1
ATOM 907 C CA . ALA A 1 120 ? -8.001 -9.013 14.580 1.00 97.44 120 ALA A CA 1
ATOM 908 C C . ALA A 1 120 ? -6.477 -9.027 14.374 1.00 97.44 120 ALA A C 1
ATOM 910 O O . ALA A 1 120 ? -5.760 -9.396 15.303 1.00 97.44 120 ALA A O 1
ATOM 911 N N . LEU A 1 121 ? -5.986 -8.562 13.218 1.00 96.44 121 LEU A N 1
ATOM 912 C CA . LEU A 1 121 ? -4.548 -8.465 12.920 1.00 96.44 121 LEU A CA 1
ATOM 913 C C . LEU A 1 121 ? -3.811 -7.485 13.844 1.00 96.44 121 LEU A 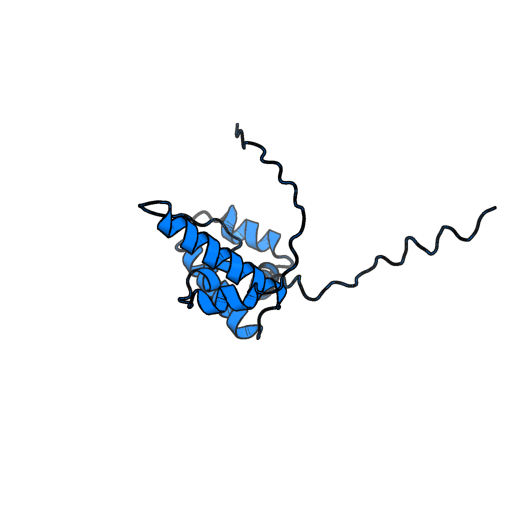C 1
ATOM 915 O O . LEU A 1 121 ? -2.645 -7.699 14.179 1.00 96.44 121 LEU A O 1
ATOM 919 N N . LEU A 1 122 ? -4.489 -6.421 14.278 1.00 96.69 122 LEU A N 1
ATOM 920 C CA . LEU A 1 122 ? -3.910 -5.391 15.147 1.00 96.69 122 LEU A CA 1
ATOM 921 C C . LEU A 1 122 ? -4.064 -5.689 16.645 1.00 96.69 122 LEU A C 1
ATOM 923 O O . LEU A 1 122 ? -3.511 -4.975 17.490 1.00 96.69 122 LEU A O 1
ATOM 927 N N . LYS A 1 123 ? -4.820 -6.730 17.006 1.00 95.94 123 LYS A N 1
ATOM 928 C CA . LYS A 1 123 ? -5.101 -7.058 18.404 1.00 95.94 123 LYS A CA 1
ATOM 929 C C . LYS A 1 123 ? -3.814 -7.435 19.142 1.00 95.94 123 LYS A C 1
ATOM 931 O O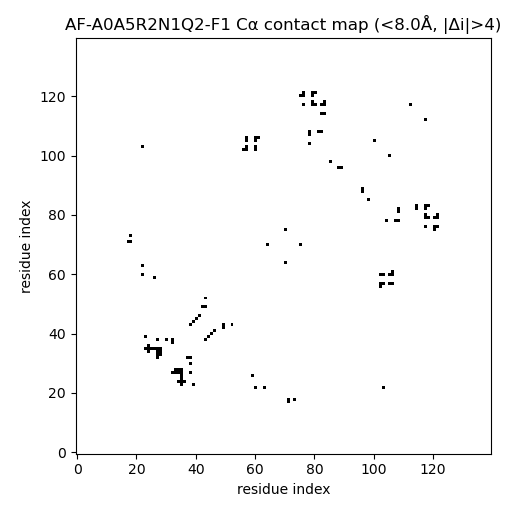 . LYS A 1 123 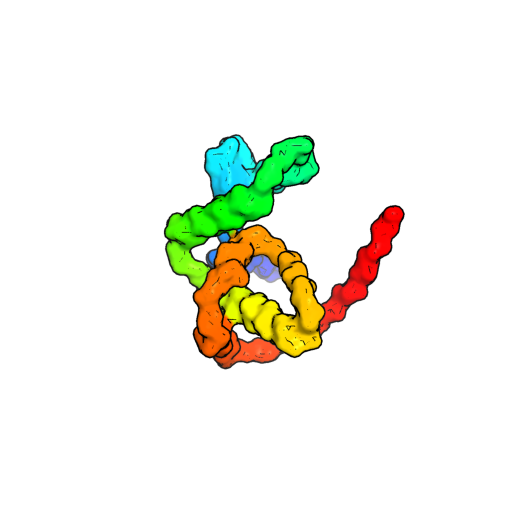? -3.033 -8.260 18.687 1.00 95.94 123 LYS A O 1
ATOM 936 N N . GLY A 1 124 ? -3.627 -6.861 20.330 1.00 92.31 124 GLY A N 1
ATOM 937 C CA . GLY A 1 124 ? -2.484 -7.169 21.196 1.00 92.31 124 GLY A CA 1
ATOM 938 C C . GLY A 1 124 ? -1.193 -6.425 20.846 1.00 92.31 124 GLY A C 1
ATOM 939 O O . GLY A 1 124 ? -0.197 -6.614 21.540 1.00 92.31 124 GLY A O 1
ATOM 940 N N . LEU A 1 125 ? -1.196 -5.550 19.832 1.00 93.19 125 LEU A N 1
ATOM 941 C CA . LEU A 1 125 ? -0.053 -4.678 19.566 1.00 93.19 125 LEU A CA 1
ATOM 942 C C . LEU A 1 125 ? 0.172 -3.709 20.732 1.00 93.19 125 LEU A C 1
ATOM 944 O O . LEU A 1 125 ? -0.733 -2.989 21.164 1.00 93.19 125 LEU A O 1
ATOM 948 N N . ALA A 1 126 ? 1.405 -3.684 21.236 1.00 91.81 126 ALA A N 1
ATOM 949 C CA . ALA A 1 126 ? 1.804 -2.752 22.276 1.00 91.81 126 ALA A CA 1
ATOM 950 C C . ALA A 1 126 ? 1.796 -1.320 21.729 1.00 91.81 126 ALA A C 1
ATOM 952 O O . ALA A 1 126 ? 2.377 -1.033 20.680 1.00 91.81 126 ALA A O 1
ATOM 953 N N . ARG A 1 127 ? 1.180 -0.398 22.474 1.00 89.38 127 ARG A N 1
ATOM 954 C CA . ARG A 1 127 ? 1.272 1.029 22.159 1.00 89.38 127 ARG A CA 1
ATOM 955 C C . ARG A 1 127 ? 2.712 1.496 22.336 1.00 89.38 127 ARG A C 1
ATOM 957 O O . ARG A 1 127 ? 3.331 1.256 23.371 1.00 89.38 127 ARG A O 1
ATOM 964 N N . ARG A 1 128 ? 3.220 2.202 21.332 1.00 92.12 128 ARG A N 1
ATOM 965 C CA . ARG A 1 128 ? 4.513 2.885 21.370 1.00 92.12 128 ARG A CA 1
ATOM 966 C C . ARG A 1 128 ? 4.250 4.379 21.528 1.00 92.12 128 ARG A C 1
ATOM 968 O O . ARG A 1 128 ? 3.333 4.910 20.906 1.00 92.12 128 ARG A O 1
ATOM 975 N N . LYS A 1 129 ? 5.028 5.049 22.380 1.00 92.75 129 LYS A N 1
ATOM 976 C CA . LYS A 1 129 ? 5.063 6.514 22.377 1.00 92.75 129 LYS A CA 1
ATOM 977 C C . LYS A 1 129 ? 5.782 6.942 21.104 1.00 92.75 129 LYS A C 1
ATOM 979 O O . LYS A 1 129 ? 6.928 6.550 20.906 1.00 92.75 129 LYS A O 1
ATOM 984 N N . SER A 1 130 ? 5.100 7.726 20.283 1.00 92.50 130 SER A N 1
ATOM 985 C CA . SER A 1 130 ? 5.638 8.268 19.042 1.00 92.50 130 SER A CA 1
ATOM 986 C C . SER A 1 130 ? 5.521 9.784 19.080 1.00 92.50 130 SER A C 1
ATOM 988 O O . SER A 1 130 ? 4.497 10.315 19.510 1.00 92.50 130 SER A O 1
ATOM 990 N N . THR A 1 131 ? 6.566 10.464 18.624 1.00 93.19 131 THR A N 1
ATOM 991 C CA . THR A 1 131 ? 6.557 11.907 18.377 1.00 93.19 131 THR A CA 1
ATOM 992 C C . THR A 1 131 ? 6.591 12.104 16.871 1.00 93.19 131 THR A C 1
ATOM 994 O O . THR A 1 131 ? 7.370 11.445 16.187 1.00 93.19 131 THR A O 1
ATOM 997 N N . MET A 1 132 ? 5.741 12.987 16.356 1.00 92.25 132 MET A N 1
ATOM 998 C CA . MET A 1 132 ? 5.689 13.334 14.941 1.00 92.25 132 MET A CA 1
ATOM 999 C C . MET A 1 132 ? 5.881 14.839 14.796 1.00 92.25 132 MET A C 1
ATOM 1001 O O . MET A 1 132 ? 5.276 15.614 15.537 1.00 92.25 132 MET A O 1
ATOM 1005 N N . THR A 1 133 ? 6.698 15.232 13.825 1.00 91.00 133 THR A N 1
ATOM 1006 C CA . THR A 1 133 ? 6.897 16.629 13.441 1.00 91.00 133 THR A CA 1
ATOM 1007 C C . THR A 1 133 ? 6.325 16.822 12.048 1.00 91.00 133 THR A C 1
ATOM 1009 O O . THR A 1 133 ? 6.728 16.130 11.118 1.00 91.00 133 THR A O 1
ATOM 1012 N N . TRP A 1 134 ? 5.406 17.772 11.904 1.00 88.75 134 TRP A N 1
ATOM 1013 C CA . TRP A 1 134 ? 4.919 18.212 10.602 1.00 88.75 134 TRP A CA 1
ATOM 1014 C C . TRP A 1 134 ? 5.676 19.466 10.191 1.00 88.75 134 TRP A C 1
ATOM 1016 O O . TRP A 1 134 ? 5.641 20.469 10.903 1.00 88.75 134 TRP A O 1
ATOM 1026 N N . ALA A 1 135 ? 6.346 19.409 9.045 1.00 87.56 135 ALA A N 1
ATOM 1027 C CA . ALA A 1 135 ? 6.904 20.584 8.397 1.00 87.56 135 ALA A CA 1
ATOM 1028 C C . ALA A 1 135 ? 5.964 20.978 7.249 1.00 87.56 135 ALA A C 1
ATOM 1030 O O . ALA A 1 135 ? 5.689 20.131 6.394 1.00 87.56 135 ALA A O 1
ATOM 1031 N N . PRO A 1 136 ? 5.430 22.211 7.218 1.00 84.38 136 PRO A N 1
ATOM 1032 C CA . PRO A 1 136 ? 4.662 22.661 6.069 1.00 84.38 136 PRO A CA 1
ATOM 1033 C C . PRO A 1 136 ? 5.574 22.669 4.842 1.00 84.38 136 PRO A C 1
ATOM 1035 O O . PRO A 1 136 ? 6.680 23.209 4.885 1.00 84.38 136 PRO A O 1
ATOM 1038 N N . TRP A 1 137 ? 5.107 22.079 3.744 1.00 78.62 137 TRP A N 1
ATOM 1039 C CA . TRP A 1 137 ? 5.782 22.230 2.465 1.00 78.62 137 TRP A CA 1
ATOM 1040 C C . TRP A 1 137 ? 5.498 23.634 1.932 1.00 78.62 137 TRP A C 1
ATOM 1042 O O . TRP A 1 137 ? 4.385 23.928 1.495 1.00 78.62 137 TRP A O 1
ATOM 1052 N N . THR A 1 138 ? 6.495 24.510 1.976 1.00 76.25 138 THR A N 1
ATOM 1053 C CA . THR A 1 138 ? 6.484 25.770 1.230 1.00 76.25 138 THR A CA 1
ATOM 1054 C C . THR A 1 138 ? 7.303 25.546 -0.032 1.00 76.25 138 THR A C 1
ATOM 1056 O O . THR A 1 138 ? 8.532 25.575 0.018 1.00 76.25 138 THR A O 1
ATOM 1059 N N . GLY A 1 139 ? 6.634 25.240 -1.143 1.00 71.56 139 GLY A N 1
ATOM 1060 C CA . GLY A 1 139 ? 7.297 25.223 -2.448 1.00 71.56 139 GLY A CA 1
ATOM 1061 C C . GLY A 1 139 ? 7.793 26.627 -2.834 1.00 71.56 139 GLY A C 1
ATOM 1062 O O . GLY A 1 139 ? 7.351 27.602 -2.218 1.00 71.56 139 GLY A O 1
ATOM 1063 N N . PRO A 1 140 ? 8.713 26.742 -3.808 1.00 60.47 140 PRO A N 1
ATOM 1064 C CA . PRO A 1 140 ? 8.993 28.014 -4.472 1.00 60.47 140 PRO A CA 1
ATOM 1065 C C . PRO A 1 140 ? 7.772 28.558 -5.229 1.00 60.47 140 PRO A C 1
ATOM 1067 O O . PRO A 1 140 ? 6.903 27.747 -5.632 1.00 60.47 140 PRO A O 1
#

Sequence (140 aa):
QEAVADETEAKVESETAPHLRDPIGALAQAAGYEDGESWWADIIEQNPEPGPIFAAIADAMTTLREGEGPLAEFEAKREAHMRLEIAAARKEFDGPIAVVCGAFHVPALQATRPQKEDQALLKGLARRKSTMTWAPWTGP

Secondary structure (DSSP, 8-state):
--SSSSSSSS--S----TT---HHHHHHHHTT-SSHHHHHIIIIIS-S---SHHHHHHHHHHHHHHHS-SPPHHHHHHHHHHHHHHHHHHHH--S-------GGGHHHHHS---HHHHHHHHTTPPP------PPP----

pLDDT: mean 83.35, std 19.45, range [31.98, 97.88]

Foldseek 3Di:
DDPDPPPPVPPPPDPPPPQDDPLLQVVCVVVVHPGSVVVCCVQPVVDPCNDPVLVVLLVSLVVCDVVVPDDDLVVLLVLLVVLVVVVVCPVVDDDDDDDDDDSNSVNSNPDDDDNVVSVVSCPPDDDDDDDDDDDDDDDD

Mean predicted aligned error: 9.64 Å

Solvent-accessible surface area (backbone atoms only — not comparable to full-atom values): 9219 Å² total; per-residue (Å²): 140,88,89,77,78,73,75,73,74,76,73,77,76,74,84,72,64,96,80,74,77,56,71,56,37,53,52,14,48,76,72,73,35,96,42,32,65,66,39,42,45,54,63,64,72,64,39,91,76,54,76,66,47,71,59,54,49,39,52,51,38,42,52,51,53,70,75,65,54,82,74,54,70,66,56,53,36,51,54,26,50,53,50,49,51,54,58,48,47,63,73,76,47,89,77,92,82,87,84,90,76,65,68,77,49,47,53,70,68,72,51,91,72,64,67,69,58,34,53,58,62,54,58,87,66,77,87,74,95,78,86,84,86,87,77,83,86,78,76,135